Protein AF-A0A966BJX9-F1 (afdb_monomer_lite)

Foldseek 3Di:
DDWDDDPNDIDDDDDDDDPPDDDDDDDDDDDDLVRLVVQLVVLVPDPDDDCSNVVSVVVSVVVVVVVVVVVVVVVVVVVVVVVVVVVVVVVVVVVVVVVVVVVCVVVVVVVVVVVVVVVVVVVVVVVVVVVVVVVVVVVVVVPD

Structure (mmCIF, N/CA/C/O backbone):
data_AF-A0A966BJX9-F1
#
_entry.id   AF-A0A966BJX9-F1
#
loop_
_atom_site.group_PDB
_atom_site.id
_atom_site.type_symbol
_atom_site.label_atom_id
_atom_site.label_alt_id
_atom_site.label_comp_id
_atom_site.label_asym_id
_atom_site.label_entity_id
_atom_site.label_seq_id
_atom_site.pdbx_PDB_ins_code
_atom_site.Cartn_x
_atom_site.Cartn_y
_atom_site.Cartn_z
_atom_site.occupancy
_atom_site.B_iso_or_equiv
_atom_site.auth_seq_id
_atom_site.auth_comp_id
_atom_site.auth_asym_id
_atom_site.auth_atom_id
_atom_site.pdbx_PDB_model_num
ATOM 1 N N . GLY A 1 1 ? 8.017 -4.209 -35.377 1.00 64.38 1 GLY A N 1
ATOM 2 C CA . GLY A 1 1 ? 8.564 -5.200 -36.309 1.00 64.38 1 GLY A CA 1
ATOM 3 C C . GLY A 1 1 ? 7.603 -6.359 -36.340 1.00 64.38 1 GLY A C 1
ATOM 4 O O . GLY A 1 1 ? 6.424 -6.158 -36.066 1.00 64.38 1 GLY A O 1
ATOM 5 N N . GLN A 1 2 ? 8.068 -7.560 -36.679 1.00 77.88 2 GLN A N 1
ATOM 6 C CA . GLN A 1 2 ? 7.296 -8.775 -36.406 1.00 77.88 2 GLN A CA 1
ATOM 7 C C . GLN A 1 2 ? 7.472 -9.176 -34.939 1.00 77.88 2 GLN A C 1
ATOM 9 O O . GLN A 1 2 ? 8.551 -9.011 -34.371 1.00 77.88 2 GLN A O 1
ATOM 14 N N . ALA A 1 3 ? 6.406 -9.700 -34.334 1.00 84.38 3 ALA A N 1
ATOM 15 C CA . ALA A 1 3 ? 6.473 -10.238 -32.984 1.00 84.38 3 ALA A CA 1
ATOM 16 C C . ALA A 1 3 ? 7.319 -11.517 -32.969 1.00 84.38 3 ALA A C 1
ATOM 18 O O . ALA A 1 3 ? 7.091 -12.424 -33.768 1.00 84.38 3 ALA A O 1
ATOM 19 N N . ILE A 1 4 ? 8.260 -11.590 -32.035 1.00 89.44 4 ILE A N 1
ATOM 20 C CA . ILE A 1 4 ? 9.070 -12.773 -31.761 1.00 89.44 4 ILE A CA 1
ATOM 21 C C . ILE A 1 4 ? 8.429 -13.490 -30.576 1.00 89.44 4 ILE A C 1
ATOM 23 O O . ILE A 1 4 ? 8.247 -12.901 -29.509 1.00 89.44 4 ILE A O 1
ATOM 27 N N . THR A 1 5 ? 8.071 -14.756 -30.763 1.00 91.56 5 THR A N 1
ATOM 28 C CA . THR A 1 5 ? 7.471 -15.594 -29.720 1.00 91.56 5 THR A CA 1
ATOM 29 C C . THR A 1 5 ? 8.348 -16.799 -29.438 1.00 91.56 5 THR A C 1
ATOM 31 O O . THR A 1 5 ? 8.701 -17.525 -30.365 1.00 91.56 5 THR A O 1
ATOM 34 N N . PHE A 1 6 ? 8.669 -17.026 -28.170 1.00 92.00 6 PHE A N 1
ATOM 35 C CA . PHE A 1 6 ? 9.435 -18.180 -27.701 1.00 92.00 6 PHE A CA 1
ATOM 36 C C . PHE A 1 6 ? 9.094 -18.444 -26.231 1.00 92.00 6 PHE A C 1
ATOM 38 O O . PHE A 1 6 ? 8.771 -17.501 -25.513 1.00 92.00 6 PHE A O 1
ATOM 45 N N . ASP A 1 7 ? 9.109 -19.705 -25.791 1.00 89.94 7 ASP A N 1
ATOM 46 C CA . ASP A 1 7 ? 8.846 -20.112 -24.396 1.00 89.94 7 ASP A CA 1
ATOM 47 C C . ASP A 1 7 ? 7.606 -19.457 -23.747 1.00 89.94 7 ASP A C 1
ATOM 49 O O . ASP A 1 7 ? 7.605 -19.087 -22.576 1.00 89.94 7 ASP A O 1
ATOM 53 N N . GLY A 1 8 ? 6.533 -19.263 -24.526 1.00 90.94 8 GLY A N 1
ATOM 54 C CA . GLY A 1 8 ? 5.293 -18.614 -24.070 1.00 90.94 8 GLY A CA 1
ATOM 55 C C . GLY A 1 8 ? 5.378 -17.091 -23.896 1.00 90.94 8 GLY A C 1
ATOM 56 O O . GLY A 1 8 ? 4.373 -16.451 -23.593 1.00 90.94 8 GLY A O 1
ATOM 57 N N . MET A 1 9 ? 6.544 -16.491 -24.129 1.00 90.38 9 MET A N 1
ATOM 58 C CA . MET A 1 9 ? 6.759 -15.048 -24.131 1.00 90.38 9 MET A CA 1
ATOM 59 C C . MET A 1 9 ? 6.570 -14.467 -25.534 1.00 90.38 9 MET A C 1
ATOM 61 O O . MET A 1 9 ? 6.818 -15.123 -26.548 1.00 90.38 9 MET A O 1
ATOM 65 N N . ARG A 1 10 ? 6.156 -13.198 -25.591 1.00 90.38 10 ARG A N 1
ATOM 66 C CA . ARG A 1 10 ? 6.026 -12.420 -26.826 1.00 90.38 10 ARG A CA 1
ATOM 67 C C . ARG A 1 10 ? 6.774 -11.103 -26.678 1.00 90.38 10 ARG A C 1
ATOM 69 O O . ARG A 1 10 ? 6.469 -10.321 -25.783 1.00 90.38 10 ARG A O 1
ATOM 76 N N . LEU A 1 11 ? 7.703 -10.848 -27.591 1.00 87.50 11 LEU A N 1
ATOM 77 C CA . LEU A 1 11 ? 8.448 -9.599 -27.692 1.00 87.50 11 LEU A CA 1
ATOM 78 C C . LEU A 1 11 ? 8.141 -8.929 -29.032 1.00 87.50 11 LEU A C 1
ATOM 80 O O . LEU A 1 11 ? 8.135 -9.585 -30.070 1.00 87.50 11 LEU A O 1
ATOM 84 N N . ASP A 1 12 ? 7.909 -7.620 -29.021 1.00 88.56 12 ASP A N 1
ATOM 85 C CA . ASP A 1 12 ? 7.812 -6.820 -30.240 1.00 88.56 12 ASP A CA 1
ATOM 86 C C . ASP A 1 12 ? 9.027 -5.899 -30.339 1.00 88.56 12 ASP A C 1
ATOM 88 O O . ASP A 1 12 ? 9.234 -5.028 -29.494 1.00 88.56 12 ASP A O 1
ATOM 92 N N . ILE A 1 13 ? 9.847 -6.123 -31.365 1.00 85.94 13 ILE A N 1
ATOM 93 C CA . ILE A 1 13 ? 11.015 -5.295 -31.656 1.00 85.94 13 ILE A CA 1
ATOM 94 C C . ILE A 1 13 ? 10.631 -4.326 -32.767 1.00 85.94 13 ILE A C 1
ATOM 96 O O . ILE A 1 13 ? 10.299 -4.721 -33.888 1.00 85.94 13 ILE A O 1
ATOM 100 N N . GLN A 1 14 ? 10.667 -3.038 -32.449 1.00 84.50 14 GLN A N 1
ATOM 101 C CA . GLN A 1 14 ? 10.362 -1.941 -33.364 1.00 84.50 14 GLN A CA 1
ATOM 102 C C . GLN A 1 14 ? 11.660 -1.242 -33.803 1.00 84.50 14 GLN A C 1
ATOM 104 O O . GLN A 1 14 ? 12.640 -1.228 -33.062 1.00 84.50 14 GLN A O 1
ATOM 109 N N . GLY A 1 15 ? 11.666 -0.660 -35.007 1.00 83.50 15 GLY A N 1
ATOM 110 C CA . GLY A 1 15 ? 12.854 -0.046 -35.617 1.00 83.50 15 GLY A CA 1
ATOM 111 C C . GLY A 1 15 ? 13.601 -0.970 -36.588 1.00 83.50 15 GLY A C 1
ATOM 112 O O . GLY A 1 15 ? 13.054 -1.977 -37.037 1.00 83.50 15 GLY A O 1
ATOM 113 N N . ALA A 1 16 ? 14.839 -0.599 -36.931 1.00 84.25 16 ALA A N 1
ATOM 114 C CA . ALA A 1 16 ? 15.715 -1.335 -37.845 1.00 84.25 16 ALA A CA 1
ATOM 115 C C . ALA A 1 16 ? 17.014 -1.744 -37.118 1.00 84.25 16 ALA A C 1
ATOM 117 O O . ALA A 1 16 ? 17.960 -0.956 -37.101 1.00 84.25 16 ALA A O 1
ATOM 118 N N . PRO A 1 17 ? 17.055 -2.932 -36.481 1.00 83.75 17 PRO A N 1
ATOM 119 C CA . PRO A 1 17 ? 18.263 -3.446 -35.837 1.00 83.75 17 PRO A CA 1
ATOM 120 C C . PRO A 1 17 ? 19.391 -3.636 -36.857 1.00 83.75 17 PRO A C 1
ATOM 122 O O . PRO A 1 17 ? 19.151 -4.120 -37.967 1.00 83.75 17 PRO A O 1
ATOM 125 N N . ALA A 1 18 ? 20.617 -3.276 -36.487 1.00 86.50 18 ALA A N 1
ATOM 126 C CA . ALA A 1 18 ? 21.802 -3.504 -37.303 1.00 86.50 18 ALA A CA 1
ATOM 127 C C . ALA A 1 18 ? 22.362 -4.923 -37.094 1.00 86.50 18 ALA A C 1
ATOM 129 O O . ALA A 1 18 ? 22.105 -5.584 -36.086 1.00 86.50 18 ALA A O 1
ATOM 130 N N . SER A 1 19 ? 23.162 -5.405 -38.051 1.00 86.50 19 SER A N 1
ATOM 131 C CA . SER A 1 19 ? 23.854 -6.690 -37.908 1.00 86.50 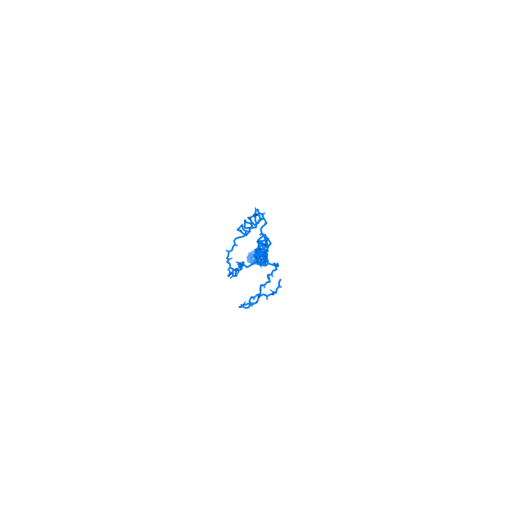19 SER A CA 1
ATOM 132 C C . SER A 1 19 ? 24.806 -6.645 -36.709 1.00 86.50 19 SER A C 1
ATOM 134 O O . SER A 1 19 ? 25.746 -5.854 -36.701 1.00 86.50 19 SER A O 1
ATOM 136 N N . GLY A 1 20 ? 24.577 -7.516 -35.726 1.00 85.12 20 GLY A N 1
ATOM 137 C CA . GLY A 1 20 ? 25.328 -7.555 -34.466 1.00 85.12 20 GLY A CA 1
ATOM 138 C C . GLY A 1 20 ? 24.550 -7.042 -33.249 1.00 85.12 20 GLY A C 1
ATOM 139 O O . GLY A 1 20 ? 24.998 -7.268 -32.125 1.00 85.12 20 GLY A O 1
ATOM 140 N N . ASP A 1 21 ? 23.379 -6.424 -33.440 1.00 86.62 21 ASP A N 1
ATOM 141 C CA . ASP A 1 21 ? 22.504 -6.036 -32.332 1.00 86.62 21 ASP A CA 1
ATOM 142 C C . ASP A 1 21 ? 21.928 -7.272 -31.627 1.00 86.62 21 ASP A C 1
ATOM 144 O O . ASP A 1 21 ? 21.545 -8.260 -32.260 1.00 86.62 21 ASP A O 1
ATOM 148 N N . SER A 1 22 ? 21.838 -7.214 -30.296 1.00 87.31 22 SER A N 1
ATOM 149 C CA . SER A 1 22 ? 21.288 -8.297 -29.477 1.00 87.31 22 SER A CA 1
ATOM 150 C C . SER A 1 22 ? 20.343 -7.771 -28.399 1.00 87.31 22 SER A C 1
ATOM 152 O O . SER A 1 22 ? 20.510 -6.670 -27.875 1.00 87.31 22 SER A O 1
ATOM 154 N N . PHE A 1 23 ? 19.337 -8.580 -28.061 1.00 86.38 23 PHE A N 1
ATOM 155 C CA . PHE A 1 23 ? 18.360 -8.296 -27.012 1.00 86.38 23 PHE A CA 1
ATOM 156 C C . PHE A 1 23 ? 18.349 -9.453 -26.015 1.00 86.38 23 PHE A C 1
ATOM 158 O O . PHE A 1 23 ? 18.167 -10.606 -26.400 1.00 86.38 23 PHE A O 1
ATOM 165 N N . ALA A 1 24 ? 18.534 -9.142 -24.732 1.00 87.94 24 ALA A N 1
ATOM 166 C CA . ALA A 1 24 ? 18.485 -10.125 -23.657 1.00 87.94 24 ALA A CA 1
ATOM 167 C C . ALA A 1 24 ? 17.132 -10.071 -22.941 1.00 87.94 24 ALA A C 1
ATOM 169 O O . ALA A 1 24 ? 16.679 -9.000 -22.529 1.00 87.94 24 ALA A O 1
ATOM 170 N N . VAL A 1 25 ? 16.519 -11.239 -22.758 1.00 87.88 25 VAL A N 1
ATOM 171 C CA . VAL A 1 25 ? 15.334 -11.427 -21.919 1.00 87.88 25 VAL A CA 1
ATOM 172 C C . VAL A 1 25 ? 15.769 -12.215 -20.691 1.00 87.88 25 VAL A C 1
ATOM 174 O O . VAL A 1 25 ? 16.227 -13.348 -20.803 1.00 87.88 25 VAL A O 1
ATOM 177 N N . THR A 1 26 ? 15.668 -11.591 -19.522 1.00 89.69 26 THR A N 1
ATOM 178 C CA . THR A 1 26 ? 16.055 -12.176 -18.233 1.00 89.69 26 THR A CA 1
ATOM 179 C C . THR A 1 26 ? 14.847 -12.216 -17.302 1.00 89.69 26 THR A C 1
ATOM 181 O O . THR A 1 26 ? 14.012 -11.310 -17.381 1.00 89.69 26 THR A O 1
ATOM 184 N N . PRO A 1 27 ? 14.757 -13.198 -16.388 1.00 89.69 27 PRO A N 1
ATOM 185 C CA . PRO A 1 27 ? 13.727 -13.206 -15.357 1.00 89.69 27 PRO A CA 1
ATOM 186 C C . PRO A 1 27 ? 13.698 -11.899 -14.558 1.00 89.69 27 PRO A C 1
ATOM 188 O O . PRO A 1 27 ? 14.735 -11.263 -14.343 1.00 89.69 27 PRO A O 1
ATOM 191 N N . SER A 1 28 ? 12.510 -11.509 -14.098 1.00 88.94 28 SER A N 1
ATOM 192 C CA . SER A 1 28 ? 12.344 -10.339 -13.237 1.00 88.94 28 SER A CA 1
ATOM 193 C C . SER A 1 28 ? 13.071 -10.527 -11.904 1.00 88.94 28 SER A C 1
ATOM 195 O O . SER A 1 28 ? 13.061 -11.607 -11.316 1.00 88.94 28 SER A O 1
ATOM 197 N N . SER A 1 29 ? 13.669 -9.448 -11.403 1.00 91.31 29 SER A N 1
ATOM 198 C CA . SER A 1 29 ? 14.332 -9.395 -10.099 1.00 91.31 29 SER A CA 1
ATOM 199 C C . SER A 1 29 ? 13.722 -8.300 -9.234 1.00 91.31 29 SER A C 1
ATOM 201 O O . SER A 1 29 ? 13.217 -7.309 -9.760 1.00 91.31 29 SER A O 1
ATOM 203 N N . ASN A 1 30 ? 13.853 -8.422 -7.915 1.00 91.19 30 ASN A N 1
ATOM 204 C CA . ASN A 1 30 ? 13.468 -7.344 -7.010 1.00 91.19 30 ASN A CA 1
ATOM 205 C C . ASN A 1 30 ? 14.330 -6.101 -7.260 1.00 91.19 30 ASN A C 1
ATOM 207 O O . ASN A 1 30 ? 15.560 -6.150 -7.199 1.00 91.19 30 ASN A O 1
ATOM 211 N N . GLU A 1 31 ? 13.670 -4.976 -7.507 1.00 91.06 31 GLU A N 1
ATOM 212 C CA . GLU A 1 31 ? 14.294 -3.672 -7.682 1.00 91.06 31 GLU A CA 1
ATOM 213 C C . GLU A 1 31 ? 13.548 -2.644 -6.829 1.00 91.06 31 GLU A C 1
ATOM 215 O O . GLU A 1 31 ? 12.320 -2.649 -6.761 1.00 91.06 31 GLU A O 1
ATOM 220 N N . SER A 1 32 ? 14.287 -1.771 -6.141 1.00 95.12 32 SER A N 1
ATOM 221 C CA . SER A 1 32 ? 13.669 -0.683 -5.388 1.00 95.12 32 SER A CA 1
ATOM 222 C C . SER A 1 32 ? 13.213 0.426 -6.332 1.00 95.12 32 SER A C 1
ATOM 224 O O . SER A 1 32 ? 13.870 0.716 -7.333 1.00 95.12 32 SER A O 1
ATOM 226 N N . VAL A 1 33 ? 12.143 1.129 -5.956 1.00 95.00 33 VAL A N 1
ATOM 227 C CA . VAL A 1 33 ? 11.652 2.301 -6.702 1.00 95.00 33 VAL A CA 1
ATOM 228 C C . VAL A 1 33 ? 12.751 3.352 -6.865 1.00 95.00 33 VAL A C 1
ATOM 230 O O . VAL A 1 33 ? 12.881 3.959 -7.923 1.00 95.00 33 VAL A O 1
ATOM 233 N N . PHE A 1 34 ? 13.605 3.513 -5.851 1.00 96.56 34 PHE A N 1
ATOM 234 C CA . PHE A 1 34 ? 14.758 4.410 -5.910 1.00 96.56 34 PHE A CA 1
ATOM 235 C C . PHE A 1 34 ? 15.742 4.010 -7.008 1.00 96.56 34 PHE A C 1
ATOM 237 O O . PHE A 1 34 ? 16.191 4.865 -7.763 1.00 96.56 34 PHE A O 1
ATOM 244 N N . LYS A 1 35 ? 16.053 2.715 -7.134 1.00 95.69 35 LYS A N 1
ATOM 245 C CA . LYS A 1 35 ? 16.922 2.221 -8.204 1.00 95.69 35 LYS A CA 1
ATOM 246 C C . LYS A 1 35 ? 16.267 2.410 -9.573 1.00 95.69 35 LYS A C 1
ATOM 248 O O . LYS A 1 35 ? 16.942 2.867 -10.487 1.00 95.69 35 LYS A O 1
ATOM 253 N N . THR A 1 36 ? 14.964 2.167 -9.698 1.00 95.19 36 THR A N 1
ATOM 254 C CA . THR A 1 36 ? 14.223 2.428 -10.941 1.00 95.19 36 THR A CA 1
ATOM 255 C C . THR A 1 36 ? 14.261 3.904 -11.341 1.00 95.19 36 THR A C 1
ATOM 257 O O . THR A 1 36 ? 14.554 4.211 -12.495 1.00 95.19 36 THR A O 1
ATOM 260 N N . ILE A 1 37 ? 14.042 4.826 -10.399 1.00 95.44 37 ILE A N 1
ATOM 261 C CA . ILE A 1 37 ? 14.135 6.271 -10.653 1.00 95.44 37 ILE A CA 1
ATOM 262 C C . ILE A 1 37 ? 15.567 6.658 -11.038 1.00 95.44 37 ILE A C 1
ATOM 264 O O . ILE A 1 37 ? 15.763 7.364 -12.024 1.00 95.44 37 ILE A O 1
ATOM 268 N N . SER A 1 38 ? 16.577 6.159 -10.322 1.00 96.56 38 SER A N 1
ATOM 269 C CA . SER A 1 38 ? 17.986 6.404 -10.654 1.00 96.56 38 SER A CA 1
ATOM 270 C C . SER A 1 38 ? 18.348 5.895 -12.051 1.00 96.56 38 SER A C 1
ATOM 272 O O . SER A 1 38 ? 19.024 6.595 -12.802 1.00 96.56 38 SER A O 1
ATOM 274 N N . ASN A 1 39 ? 17.858 4.713 -12.436 1.00 94.38 39 ASN A N 1
ATOM 275 C CA . ASN A 1 39 ? 18.044 4.151 -13.774 1.00 94.38 39 ASN A CA 1
ATOM 276 C C . ASN A 1 39 ? 17.369 5.016 -14.849 1.00 94.38 39 ASN A C 1
ATOM 278 O O . ASN A 1 39 ? 17.931 5.216 -15.927 1.00 94.38 39 ASN A O 1
ATOM 282 N N . LEU A 1 40 ? 16.184 5.558 -14.558 1.00 94.50 40 LEU A N 1
ATOM 283 C CA . LEU A 1 40 ? 15.468 6.454 -15.462 1.00 94.50 40 LEU A CA 1
ATOM 284 C C . LEU A 1 40 ? 16.212 7.785 -15.642 1.00 94.50 40 LEU A C 1
ATOM 286 O O . LEU A 1 40 ? 16.394 8.231 -16.771 1.00 94.50 40 LEU A O 1
ATOM 290 N N . ILE A 1 41 ? 16.717 8.375 -14.554 1.00 95.25 41 ILE A N 1
ATOM 291 C CA . ILE A 1 41 ? 17.563 9.579 -14.592 1.00 95.25 41 ILE A CA 1
ATOM 292 C C . ILE A 1 41 ? 18.829 9.313 -15.414 1.00 95.25 41 ILE A C 1
ATOM 294 O O . ILE A 1 41 ? 19.178 10.105 -16.286 1.00 95.25 41 ILE A O 1
ATOM 298 N N . ALA A 1 42 ? 19.500 8.182 -15.179 1.00 95.50 42 ALA A N 1
ATOM 299 C CA . ALA A 1 42 ? 20.682 7.794 -15.944 1.00 95.50 42 ALA A CA 1
ATOM 300 C C . ALA A 1 42 ? 20.367 7.628 -17.440 1.00 95.50 42 ALA A C 1
ATOM 302 O O . ALA A 1 42 ? 21.141 8.078 -18.280 1.00 95.50 42 ALA A O 1
ATOM 303 N N . THR A 1 43 ? 19.210 7.047 -17.769 1.00 94.62 43 THR A N 1
ATOM 304 C CA . THR A 1 43 ? 18.734 6.897 -19.153 1.00 94.62 43 THR A CA 1
ATOM 305 C C . THR A 1 43 ? 18.493 8.256 -19.816 1.00 94.62 43 THR A C 1
ATOM 307 O O . THR A 1 43 ? 18.878 8.447 -20.965 1.00 94.62 43 THR A O 1
ATOM 310 N N . LEU A 1 44 ? 17.886 9.205 -19.099 1.00 93.44 44 LEU A N 1
ATOM 311 C CA . LEU A 1 44 ? 17.601 10.554 -19.602 1.00 93.44 44 LEU A CA 1
ATOM 312 C C . LEU A 1 44 ? 18.860 11.417 -19.769 1.00 93.44 44 LEU A C 1
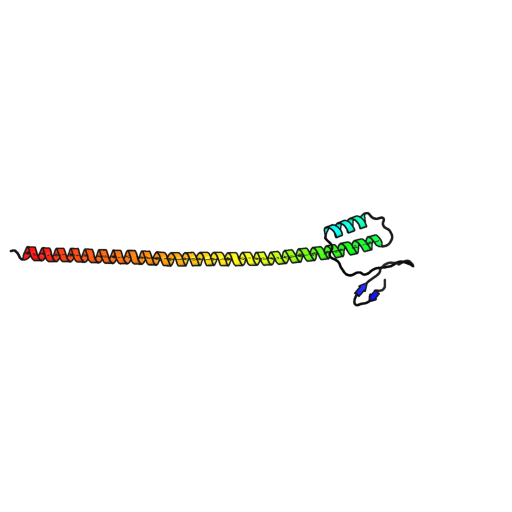ATOM 314 O O . LEU A 1 44 ? 18.896 12.276 -20.644 1.00 93.44 44 LEU A O 1
ATOM 318 N N . ASN A 1 45 ? 19.886 11.186 -18.947 1.00 94.88 45 ASN A N 1
ATOM 319 C CA . ASN A 1 45 ? 21.161 11.905 -19.014 1.00 94.88 45 ASN A CA 1
ATOM 320 C C . ASN A 1 45 ? 22.148 11.301 -20.024 1.00 94.88 45 ASN A C 1
ATOM 322 O O . ASN A 1 45 ? 23.155 11.932 -20.352 1.00 94.88 45 ASN A O 1
ATOM 326 N N . ALA A 1 46 ? 21.908 10.074 -20.487 1.00 93.19 46 ALA A N 1
ATOM 327 C CA . ALA A 1 46 ? 22.761 9.430 -21.471 1.00 93.19 46 ALA A CA 1
ATOM 328 C C . ALA A 1 46 ? 22.573 10.066 -22.863 1.00 93.19 46 ALA A C 1
ATOM 330 O O . ALA A 1 46 ? 21.458 10.458 -23.218 1.00 93.19 46 ALA A O 1
ATOM 331 N N . PRO A 1 47 ? 23.631 10.138 -23.695 1.00 91.12 47 PRO A N 1
ATOM 332 C CA . PRO A 1 47 ? 23.493 10.548 -25.085 1.00 91.12 47 PRO A CA 1
ATOM 333 C C . PRO A 1 47 ? 22.450 9.695 -25.812 1.00 91.12 47 PRO A C 1
ATOM 335 O O . PRO A 1 47 ? 22.426 8.468 -25.679 1.00 91.12 47 PRO A O 1
ATOM 338 N N . VAL A 1 48 ? 21.602 10.342 -26.611 1.00 88.69 48 VAL A N 1
ATOM 339 C CA . VAL A 1 48 ? 20.572 9.647 -27.387 1.00 88.69 48 VAL A CA 1
ATOM 340 C C . VAL A 1 48 ? 21.238 8.903 -28.540 1.00 88.69 48 VAL A C 1
ATOM 342 O O . VAL A 1 48 ? 21.526 9.475 -29.589 1.00 88.69 48 VAL A O 1
ATOM 345 N N . VAL A 1 49 ? 21.508 7.617 -28.324 1.00 81.19 49 VAL A N 1
ATOM 346 C CA . VAL A 1 49 ? 22.097 6.717 -29.319 1.00 81.19 49 VAL A CA 1
ATOM 347 C C . VAL A 1 49 ? 21.100 5.610 -29.638 1.00 81.19 49 VAL A C 1
ATOM 349 O O . VAL A 1 49 ? 20.757 4.799 -28.774 1.00 81.19 49 VAL A O 1
ATOM 352 N N . GLY A 1 50 ? 20.636 5.579 -30.889 1.00 80.31 50 GLY A N 1
ATOM 353 C CA . GLY A 1 50 ? 19.686 4.576 -31.370 1.00 80.31 50 GLY A CA 1
ATOM 354 C C . GLY A 1 50 ? 18.413 4.509 -30.518 1.00 80.31 50 GLY A C 1
ATOM 355 O O . GLY A 1 50 ? 17.862 5.529 -30.110 1.00 80.31 50 GLY A O 1
ATOM 356 N N . SER A 1 51 ? 17.950 3.292 -30.229 1.00 85.62 51 SER A N 1
ATOM 357 C CA . SER A 1 51 ? 16.733 3.026 -29.450 1.00 85.62 51 SER A CA 1
ATOM 358 C C . SER A 1 51 ? 16.965 2.890 -27.937 1.00 85.62 51 SER A C 1
ATOM 360 O O . SER A 1 51 ? 16.039 2.523 -27.213 1.00 85.62 51 SER A O 1
ATOM 362 N N . ASN A 1 52 ? 18.177 3.155 -27.432 1.00 85.88 52 ASN A N 1
ATOM 363 C CA . ASN A 1 52 ? 18.517 2.940 -26.017 1.00 85.88 52 ASN A CA 1
ATOM 364 C C . ASN A 1 52 ? 17.676 3.801 -25.072 1.00 85.88 52 ASN A C 1
ATOM 366 O O . ASN A 1 52 ? 17.208 3.301 -24.049 1.00 85.88 52 ASN A O 1
ATOM 370 N N . LEU A 1 53 ? 17.428 5.059 -25.448 1.00 90.44 53 LEU A N 1
ATOM 371 C CA . LEU A 1 53 ? 16.557 5.959 -24.695 1.00 90.44 53 LEU A CA 1
ATOM 372 C C . LEU A 1 53 ? 15.146 5.368 -24.576 1.00 90.44 53 LEU A C 1
ATOM 374 O O . LEU A 1 53 ? 14.653 5.163 -23.473 1.00 90.44 53 LEU A O 1
ATOM 378 N N . THR A 1 54 ? 14.515 5.026 -25.701 1.00 90.25 54 THR A N 1
ATOM 379 C CA . THR A 1 54 ? 13.152 4.473 -25.723 1.00 90.25 54 THR A CA 1
ATOM 380 C C . THR A 1 54 ? 13.051 3.154 -24.955 1.00 90.25 54 THR A C 1
ATOM 382 O O . THR A 1 54 ? 12.113 2.966 -24.182 1.00 90.25 54 THR A O 1
ATOM 385 N N . ASN A 1 55 ? 14.033 2.259 -25.099 1.00 89.88 55 ASN A N 1
ATOM 386 C CA . ASN A 1 55 ? 14.070 0.989 -24.370 1.00 89.88 55 ASN A CA 1
ATOM 387 C C . ASN A 1 55 ? 14.202 1.198 -22.853 1.00 89.88 55 ASN A C 1
ATOM 389 O O . ASN A 1 55 ? 13.506 0.539 -22.077 1.00 89.88 55 ASN A O 1
ATOM 393 N N . GLY A 1 56 ? 15.068 2.123 -22.427 1.00 91.62 56 GLY A N 1
ATOM 394 C CA . GLY A 1 56 ? 15.238 2.469 -21.017 1.00 91.62 56 GLY A CA 1
ATOM 395 C C . GLY A 1 56 ? 13.993 3.131 -20.420 1.00 91.62 56 GLY A C 1
ATOM 396 O O . GLY A 1 56 ? 13.578 2.756 -19.324 1.00 91.62 56 GLY A O 1
ATOM 397 N N . LEU A 1 57 ? 13.338 4.030 -21.163 1.00 92.69 57 LEU A N 1
ATOM 398 C CA . LEU A 1 57 ? 12.071 4.651 -20.760 1.00 92.69 57 LEU A CA 1
ATOM 399 C C . LEU A 1 57 ? 10.955 3.613 -20.597 1.00 92.69 57 LEU A C 1
ATOM 401 O O . LEU A 1 57 ? 10.310 3.577 -19.553 1.00 92.69 57 LEU A O 1
ATOM 405 N N . ASN A 1 58 ? 10.770 2.724 -21.580 1.00 92.50 58 ASN A N 1
ATOM 406 C CA . ASN A 1 58 ? 9.761 1.662 -21.512 1.00 92.50 58 ASN A CA 1
ATOM 407 C C . ASN A 1 58 ? 9.992 0.739 -20.309 1.00 92.50 58 ASN A C 1
ATOM 409 O O . ASN A 1 58 ? 9.049 0.374 -19.609 1.00 92.50 58 ASN A O 1
ATOM 413 N N . ARG A 1 59 ? 11.251 0.376 -20.029 1.00 91.69 59 ARG A N 1
ATOM 414 C CA . ARG A 1 59 ? 11.594 -0.417 -18.840 1.00 91.69 59 ARG A CA 1
ATOM 415 C C . ARG A 1 59 ? 11.295 0.344 -17.547 1.00 91.69 59 ARG A C 1
ATOM 417 O O . ARG A 1 59 ? 10.726 -0.235 -16.627 1.00 91.69 59 ARG A O 1
ATOM 424 N N . GLY A 1 60 ? 11.657 1.624 -17.483 1.00 93.81 60 GLY A N 1
ATOM 425 C CA . GLY A 1 60 ? 11.411 2.471 -16.319 1.00 93.81 60 GLY A CA 1
ATOM 426 C C . GLY A 1 60 ? 9.924 2.637 -16.009 1.00 93.81 60 GLY A C 1
ATOM 427 O O . GLY A 1 60 ? 9.532 2.451 -14.862 1.00 93.81 60 GLY A O 1
ATOM 428 N N . ILE A 1 61 ? 9.096 2.906 -17.023 1.00 94.25 61 ILE A N 1
ATOM 429 C CA . ILE A 1 61 ? 7.637 3.035 -16.874 1.00 94.25 61 ILE A CA 1
ATOM 430 C C . ILE A 1 61 ? 7.034 1.729 -16.351 1.00 94.25 61 ILE A C 1
ATOM 432 O O . ILE A 1 61 ? 6.371 1.747 -15.321 1.00 94.25 61 ILE A O 1
ATOM 436 N N . ASN A 1 62 ? 7.358 0.588 -16.968 1.00 94.12 62 ASN A N 1
ATOM 437 C CA . ASN A 1 62 ? 6.864 -0.713 -16.503 1.00 94.12 62 ASN A CA 1
ATOM 438 C C . ASN A 1 62 ? 7.257 -1.000 -15.041 1.00 94.12 62 ASN A C 1
ATOM 440 O O . ASN A 1 62 ? 6.459 -1.521 -14.262 1.00 94.12 62 ASN A O 1
ATOM 444 N N . ASN A 1 63 ? 8.484 -0.659 -14.639 1.00 94.62 63 ASN A N 1
ATOM 445 C CA . ASN A 1 63 ? 8.921 -0.830 -13.253 1.00 94.62 63 ASN A CA 1
ATOM 446 C C . ASN A 1 63 ? 8.177 0.112 -12.288 1.00 94.62 63 ASN A C 1
ATOM 448 O O . ASN A 1 63 ? 7.830 -0.304 -11.182 1.00 94.62 63 ASN A O 1
ATOM 452 N N . LEU A 1 64 ? 7.905 1.356 -12.695 1.00 95.44 64 LEU A N 1
ATOM 453 C CA . LEU A 1 64 ? 7.116 2.308 -11.908 1.00 95.44 64 LEU A CA 1
ATOM 454 C C . LEU A 1 64 ? 5.654 1.868 -11.766 1.00 95.44 64 LEU A C 1
ATOM 456 O O . LEU A 1 64 ? 5.106 1.976 -10.672 1.00 95.44 64 LEU A O 1
ATOM 460 N N . ASP A 1 65 ? 5.050 1.317 -12.817 1.00 96.31 65 ASP A N 1
ATOM 461 C CA . ASP A 1 65 ? 3.687 0.779 -12.770 1.00 96.31 65 ASP A CA 1
ATOM 462 C C . ASP A 1 65 ? 3.587 -0.402 -11.797 1.00 96.31 65 ASP A C 1
ATOM 464 O O . ASP A 1 65 ? 2.682 -0.457 -10.961 1.00 96.31 65 ASP A O 1
ATOM 468 N N . ASN A 1 66 ? 4.568 -1.309 -11.821 1.00 95.25 66 ASN A N 1
ATOM 469 C CA . ASN A 1 66 ? 4.655 -2.406 -10.854 1.00 95.25 66 ASN A CA 1
ATOM 470 C C . ASN A 1 66 ? 4.807 -1.891 -9.413 1.00 95.25 66 ASN A C 1
ATOM 472 O O . ASN A 1 66 ? 4.149 -2.388 -8.494 1.00 95.25 66 ASN A O 1
ATOM 476 N N . ALA A 1 67 ? 5.645 -0.872 -9.206 1.00 95.75 67 ALA A N 1
ATOM 477 C CA . ALA A 1 67 ? 5.813 -0.239 -7.903 1.00 95.75 67 ALA A CA 1
ATOM 478 C C . ALA A 1 67 ? 4.517 0.424 -7.411 1.00 95.75 67 ALA A C 1
ATOM 480 O O . ALA A 1 67 ? 4.136 0.257 -6.251 1.00 95.75 67 ALA A O 1
ATOM 481 N N . LEU A 1 68 ? 3.811 1.134 -8.293 1.00 96.38 68 LEU A N 1
ATOM 482 C CA . LEU A 1 68 ? 2.516 1.736 -7.994 1.00 96.38 68 LEU A CA 1
ATOM 483 C C . LEU A 1 68 ? 1.481 0.665 -7.631 1.00 96.38 68 LEU A C 1
ATOM 485 O O . LEU A 1 68 ? 0.783 0.811 -6.628 1.00 96.38 68 LEU A O 1
ATOM 489 N N . GLY A 1 69 ? 1.422 -0.437 -8.381 1.00 97.31 69 GLY A N 1
ATOM 490 C CA . GLY A 1 69 ? 0.557 -1.578 -8.078 1.00 97.31 69 GLY A CA 1
ATOM 491 C C . GLY A 1 69 ? 0.828 -2.176 -6.692 1.00 97.31 69 GLY A C 1
ATOM 492 O O . GLY A 1 69 ? -0.109 -2.470 -5.942 1.00 97.31 69 GLY A O 1
ATOM 493 N N . ASN A 1 70 ? 2.100 -2.280 -6.296 1.00 96.06 70 ASN A N 1
ATOM 494 C CA . ASN A 1 70 ? 2.471 -2.722 -4.953 1.00 96.06 70 ASN A CA 1
ATOM 495 C C . ASN A 1 70 ? 1.982 -1.744 -3.870 1.00 96.06 70 ASN A C 1
ATOM 497 O O . ASN A 1 70 ? 1.334 -2.164 -2.910 1.00 96.06 70 ASN A O 1
ATOM 501 N N . VAL A 1 71 ? 2.208 -0.440 -4.052 1.00 97.00 71 VAL A N 1
ATOM 502 C CA . VAL A 1 71 ? 1.728 0.596 -3.122 1.00 97.00 71 VAL A CA 1
ATOM 503 C C . VAL A 1 71 ? 0.206 0.560 -2.992 1.00 97.00 71 VAL A C 1
ATOM 505 O O . VAL A 1 71 ? -0.316 0.622 -1.879 1.00 97.00 71 VAL A O 1
ATOM 508 N N . LEU A 1 72 ? -0.521 0.422 -4.102 1.00 98.19 72 LEU A N 1
ATOM 509 C CA . LEU A 1 72 ? -1.981 0.313 -4.094 1.00 98.19 72 LEU A CA 1
ATOM 510 C C . LEU A 1 72 ? -2.457 -0.927 -3.330 1.00 98.19 72 LEU A C 1
ATOM 512 O O . LEU A 1 72 ? -3.391 -0.827 -2.538 1.00 98.19 72 LEU A O 1
ATOM 516 N N . THR A 1 73 ? -1.776 -2.062 -3.491 1.00 98.19 73 THR A N 1
ATOM 517 C CA . THR A 1 73 ? -2.070 -3.295 -2.743 1.00 98.19 73 THR A CA 1
ATOM 518 C C . THR A 1 73 ? -1.884 -3.095 -1.236 1.00 98.19 73 THR A C 1
ATOM 520 O O . THR A 1 73 ? -2.740 -3.483 -0.434 1.00 98.19 73 THR A O 1
ATOM 523 N N . VAL A 1 74 ? -0.796 -2.433 -0.831 1.00 98.19 74 VAL A N 1
ATOM 524 C CA . VAL A 1 74 ? -0.545 -2.105 0.581 1.00 98.19 74 VAL A CA 1
ATOM 525 C C . VAL A 1 74 ? -1.607 -1.142 1.112 1.00 98.19 74 VAL A C 1
ATOM 527 O O . VAL A 1 74 ? -2.146 -1.370 2.193 1.00 98.19 74 VAL A O 1
ATOM 530 N N . ARG A 1 75 ? -1.972 -0.100 0.354 1.00 98.00 75 ARG A N 1
ATOM 531 C CA . ARG A 1 75 ? -3.037 0.839 0.749 1.00 98.00 75 ARG A CA 1
ATOM 532 C C . ARG A 1 75 ? -4.390 0.147 0.896 1.00 98.00 75 ARG A C 1
ATOM 534 O O . ARG A 1 75 ? -5.087 0.420 1.866 1.00 98.00 75 ARG A O 1
ATOM 541 N N . ALA A 1 76 ? -4.738 -0.769 -0.006 1.00 98.38 76 ALA A N 1
ATOM 542 C CA . ALA A 1 76 ? -5.955 -1.569 0.112 1.00 98.38 76 ALA A CA 1
ATOM 543 C C . ALA A 1 76 ? -5.939 -2.426 1.389 1.00 98.38 76 ALA A C 1
ATOM 545 O O . ALA A 1 76 ? -6.909 -2.436 2.142 1.00 98.38 76 ALA A O 1
ATOM 546 N N . THR A 1 77 ? -4.805 -3.067 1.686 1.00 98.19 77 THR A N 1
ATOM 547 C CA . THR A 1 77 ? -4.618 -3.845 2.922 1.00 98.19 77 THR A CA 1
ATOM 548 C C . THR A 1 77 ? -4.773 -2.977 4.175 1.00 98.19 77 THR A C 1
ATOM 550 O O . THR A 1 77 ? -5.403 -3.395 5.142 1.00 98.19 77 THR A O 1
ATOM 553 N N . LEU A 1 78 ? -4.237 -1.754 4.167 1.00 98.19 78 LEU A N 1
ATOM 554 C CA . LEU A 1 78 ? -4.431 -0.801 5.264 1.00 98.19 78 LEU A CA 1
ATOM 555 C C . LEU A 1 78 ? -5.898 -0.381 5.404 1.00 98.19 78 LEU A C 1
ATOM 557 O O . LEU A 1 78 ? -6.382 -0.285 6.524 1.00 98.19 78 LEU A O 1
ATOM 561 N N . GLY A 1 79 ? -6.614 -0.189 4.293 1.00 98.12 79 GLY A N 1
ATOM 562 C CA . GLY A 1 79 ? -8.054 0.081 4.308 1.00 98.12 79 GLY A CA 1
ATOM 563 C C . GLY A 1 79 ? -8.858 -1.037 4.977 1.00 98.12 79 GLY A C 1
ATOM 564 O O . GLY A 1 79 ? -9.719 -0.760 5.803 1.00 98.12 79 GLY A O 1
ATOM 565 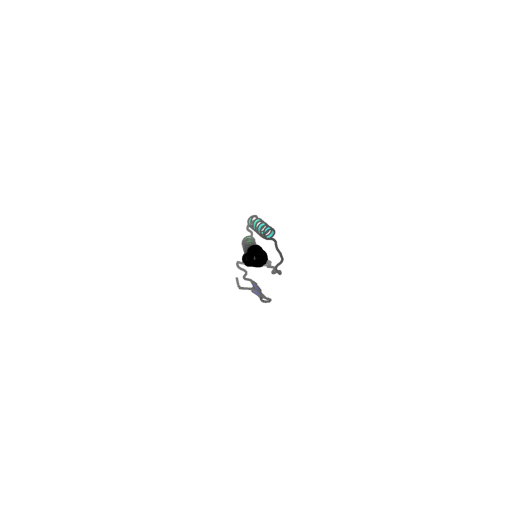N N . LEU A 1 80 ? -8.524 -2.301 4.697 1.00 98.25 80 LEU A N 1
ATOM 566 C CA . LEU A 1 80 ? -9.140 -3.446 5.379 1.00 98.25 80 LEU A CA 1
ATOM 567 C C . LEU A 1 80 ? -8.867 -3.432 6.889 1.00 98.25 80 LEU A C 1
ATOM 569 O O . LEU A 1 80 ? -9.783 -3.661 7.671 1.00 98.25 80 LEU A O 1
ATOM 573 N N . ARG A 1 81 ? -7.634 -3.113 7.300 1.00 97.88 81 ARG A N 1
ATOM 574 C CA . ARG A 1 81 ? -7.274 -3.009 8.724 1.00 97.88 81 ARG A CA 1
ATOM 575 C C . ARG A 1 81 ? -7.991 -1.865 9.436 1.00 97.88 81 ARG A C 1
ATOM 577 O O . ARG A 1 81 ? -8.326 -2.010 10.601 1.00 97.88 81 ARG A O 1
ATOM 584 N N . LEU A 1 82 ? -8.222 -0.739 8.761 1.00 98.19 82 LEU A N 1
ATOM 585 C CA . LEU A 1 82 ? -9.007 0.361 9.329 1.00 98.19 82 LEU A CA 1
ATOM 586 C C . LEU A 1 82 ? -10.457 -0.070 9.569 1.00 98.19 82 LEU A C 1
ATOM 588 O O . LEU A 1 82 ? -10.956 0.114 10.671 1.00 98.19 82 LEU A O 1
ATOM 592 N N . ASN A 1 83 ? -11.080 -0.746 8.599 1.00 97.94 83 ASN A N 1
ATOM 593 C CA . ASN A 1 83 ? -12.428 -1.295 8.779 1.00 97.94 83 ASN A CA 1
ATOM 594 C C . ASN A 1 83 ? -12.494 -2.309 9.936 1.00 97.94 83 ASN A C 1
ATOM 596 O O . ASN A 1 83 ? -13.481 -2.359 10.665 1.00 97.94 83 ASN A O 1
ATOM 600 N N . GLU A 1 84 ? -11.453 -3.128 10.105 1.00 98.00 84 GLU A N 1
ATOM 601 C CA . GLU A 1 84 ? -11.346 -4.061 11.231 1.00 98.00 84 GLU A CA 1
ATOM 602 C C . GLU A 1 84 ? -11.236 -3.321 12.572 1.00 98.00 84 GLU A C 1
ATOM 604 O O . GLU A 1 84 ? -11.914 -3.689 13.528 1.00 98.00 84 GLU A O 1
ATOM 609 N N . ILE A 1 85 ? -10.437 -2.252 12.640 1.00 98.44 85 ILE A N 1
ATOM 610 C CA . ILE A 1 85 ? -10.323 -1.404 13.835 1.00 98.44 85 ILE A CA 1
ATOM 611 C C . ILE A 1 85 ? -11.668 -0.761 14.180 1.00 98.44 85 ILE A C 1
ATOM 613 O O . ILE A 1 85 ? -12.059 -0.804 15.344 1.00 98.44 85 ILE A O 1
ATOM 617 N N . ASP A 1 86 ? -12.394 -0.227 13.197 1.00 98.06 86 ASP A N 1
ATOM 618 C CA . ASP A 1 86 ? -13.712 0.377 13.419 1.00 98.06 86 ASP A CA 1
ATOM 619 C C . ASP A 1 86 ? -14.707 -0.658 13.979 1.00 98.06 86 ASP A C 1
ATOM 621 O O . ASP A 1 86 ? -15.403 -0.399 14.962 1.00 98.06 86 ASP A O 1
ATOM 625 N N . ALA A 1 87 ? -14.718 -1.876 13.425 1.00 97.94 87 ALA A N 1
ATOM 626 C CA . ALA A 1 87 ? -15.559 -2.967 13.921 1.00 97.94 87 ALA A CA 1
ATOM 627 C C . ALA A 1 87 ? -15.184 -3.407 15.350 1.00 97.94 87 ALA A C 1
ATOM 629 O O . ALA A 1 87 ? -16.060 -3.666 16.185 1.00 97.94 87 ALA A O 1
ATOM 630 N N . LEU A 1 88 ? -13.884 -3.479 15.653 1.00 98.12 88 LEU A N 1
ATOM 631 C CA . LEU A 1 88 ? -13.387 -3.781 16.995 1.00 98.12 88 LEU A CA 1
ATOM 632 C C . LEU A 1 88 ? -13.736 -2.671 17.991 1.00 98.12 88 LEU A C 1
ATOM 634 O O . LEU A 1 88 ? -14.074 -2.979 19.133 1.00 98.12 88 LEU A O 1
ATOM 638 N N . GLN A 1 89 ? -13.704 -1.404 17.572 1.00 98.12 89 GLN A N 1
ATOM 639 C CA . GLN A 1 89 ? -14.116 -0.282 18.408 1.00 98.12 89 GLN A CA 1
ATOM 640 C C . GLN A 1 89 ? -15.598 -0.390 18.777 1.00 98.12 89 GLN A C 1
ATOM 642 O O . GLN A 1 89 ? -15.916 -0.349 19.964 1.00 98.12 89 GLN A O 1
ATOM 647 N N . THR A 1 90 ? -16.489 -0.601 17.802 1.00 97.62 90 THR A N 1
ATOM 648 C CA . THR A 1 90 ? -17.926 -0.798 18.073 1.00 97.62 90 THR A CA 1
ATOM 649 C C . THR A 1 90 ? -18.155 -1.968 19.028 1.00 97.62 90 THR A C 1
ATOM 651 O O . THR A 1 90 ? -18.858 -1.831 20.025 1.00 97.62 90 THR A O 1
ATOM 654 N N . THR A 1 91 ? -17.482 -3.097 18.792 1.00 98.00 91 THR A N 1
ATOM 655 C CA . THR A 1 91 ? -17.569 -4.269 19.678 1.00 98.00 91 THR A CA 1
ATOM 656 C C . THR A 1 91 ? -17.095 -3.949 21.103 1.00 98.00 91 THR A C 1
ATOM 658 O O . THR A 1 91 ? -17.678 -4.413 22.084 1.00 98.00 91 THR A O 1
ATOM 661 N N . GLY A 1 92 ? -16.035 -3.147 21.240 1.00 98.00 92 GLY A N 1
ATOM 662 C CA . GLY A 1 92 ? -15.521 -2.695 22.532 1.00 98.00 92 GLY A CA 1
ATOM 663 C C . GLY A 1 92 ? -16.480 -1.755 23.267 1.00 98.00 92 GLY A C 1
ATOM 664 O O . GLY A 1 92 ? -16.650 -1.881 24.481 1.00 98.00 92 GLY A O 1
ATOM 665 N N . GLU A 1 93 ? -17.136 -0.844 22.550 1.00 97.69 93 GLU A N 1
ATOM 666 C CA . GLU A 1 93 ? -18.160 0.050 23.101 1.00 97.69 93 GLU A CA 1
ATOM 667 C C . GLU A 1 93 ? -19.379 -0.737 23.607 1.00 97.69 93 GLU A C 1
ATOM 669 O O . GLU A 1 93 ? -19.818 -0.517 24.742 1.00 97.69 93 GLU A O 1
ATOM 674 N N . ASP A 1 94 ? -19.853 -1.717 22.832 1.00 97.50 94 ASP A N 1
ATOM 675 C CA . ASP A 1 94 ? -20.949 -2.614 23.216 1.00 97.50 94 ASP A CA 1
ATOM 676 C C . ASP A 1 94 ? -20.603 -3.434 24.464 1.00 97.50 94 ASP A C 1
ATOM 678 O O . ASP A 1 94 ? -21.391 -3.515 25.412 1.00 97.50 94 ASP A O 1
ATOM 682 N N . MET A 1 95 ? -19.388 -3.990 24.521 1.00 97.25 95 MET A N 1
ATOM 683 C CA . MET A 1 95 ? -18.900 -4.702 25.703 1.00 97.25 95 MET A CA 1
ATOM 684 C C . MET A 1 95 ? -18.837 -3.778 26.924 1.00 97.25 95 MET A C 1
ATOM 686 O O . MET A 1 95 ? -19.244 -4.160 28.023 1.00 97.25 95 MET A O 1
ATOM 690 N N . GLY A 1 96 ? -18.372 -2.541 26.742 1.00 96.69 96 GLY A N 1
ATOM 691 C CA . GLY A 1 96 ? -18.366 -1.526 27.790 1.00 96.69 96 GLY A CA 1
ATOM 692 C C . GLY A 1 96 ? -19.771 -1.215 28.314 1.00 96.69 96 GLY A C 1
ATOM 693 O O . GLY A 1 96 ? -19.963 -1.093 29.527 1.00 96.69 96 GLY A O 1
ATOM 694 N N . LEU A 1 97 ? -20.768 -1.126 27.429 1.00 96.56 97 LEU A N 1
ATOM 695 C CA . LEU A 1 97 ? -22.167 -0.933 27.810 1.00 96.56 97 LEU A CA 1
ATOM 696 C C . LEU A 1 97 ? -22.713 -2.139 28.584 1.00 96.56 97 LEU A C 1
ATOM 698 O O . LEU A 1 97 ? -23.317 -1.958 29.643 1.00 96.56 97 LEU A O 1
ATOM 702 N N . GLN A 1 98 ? -22.455 -3.357 28.109 1.00 95.69 98 GLN A N 1
ATOM 703 C CA . GLN A 1 98 ? -22.885 -4.586 28.774 1.00 95.69 98 GLN A CA 1
ATOM 704 C C . GLN A 1 98 ? -22.288 -4.709 30.183 1.00 95.69 98 GLN A C 1
ATOM 706 O O . GLN A 1 98 ? -22.994 -5.057 31.134 1.00 95.69 98 GLN A O 1
ATOM 711 N N . LEU A 1 99 ? -21.004 -4.382 30.347 1.00 95.62 99 LEU A N 1
ATOM 712 C CA . LEU A 1 99 ? -20.346 -4.376 31.655 1.00 95.62 99 LEU A CA 1
ATOM 713 C C . LEU A 1 99 ? -20.963 -3.329 32.592 1.00 95.62 99 LEU A C 1
ATOM 715 O O . LEU A 1 99 ? -21.216 -3.637 33.755 1.00 95.62 99 LEU A O 1
ATOM 719 N N . LYS A 1 100 ? -21.279 -2.124 32.093 1.00 94.62 100 LYS A N 1
ATOM 720 C CA . LYS A 1 100 ? -21.988 -1.094 32.877 1.00 94.62 100 LYS A CA 1
ATOM 721 C C . LYS A 1 100 ? -23.381 -1.552 33.312 1.00 94.62 100 LYS A C 1
ATOM 723 O O . LYS A 1 100 ? -23.742 -1.354 34.467 1.00 94.62 100 LYS A O 1
ATOM 728 N N . GLN A 1 101 ? -24.150 -2.181 32.422 1.00 93.38 101 GLN A N 1
ATOM 729 C CA . GLN A 1 101 ? -25.473 -2.726 32.750 1.00 93.38 101 GLN A CA 1
ATOM 730 C C . GLN A 1 101 ? -25.382 -3.842 33.793 1.00 93.38 101 GLN A C 1
ATOM 732 O O . GLN A 1 101 ? -26.146 -3.846 34.755 1.00 93.38 101 GLN A O 1
ATOM 737 N N . THR A 1 102 ? -24.419 -4.751 33.632 1.00 91.50 102 THR A N 1
ATOM 738 C CA . THR A 1 102 ? -24.168 -5.840 34.586 1.00 91.50 102 THR A CA 1
ATOM 739 C C . THR A 1 102 ? -23.811 -5.279 35.962 1.00 91.50 102 THR A C 1
ATOM 741 O O . THR A 1 102 ? -24.359 -5.719 36.968 1.00 91.50 102 THR A O 1
ATOM 744 N N . LEU A 1 103 ? -22.942 -4.263 36.015 1.00 92.44 103 LEU A N 1
ATOM 745 C CA . LEU A 1 103 ? -22.575 -3.599 37.264 1.00 92.44 103 LEU A CA 1
ATOM 746 C C . LEU A 1 103 ? -23.775 -2.901 37.923 1.00 92.44 103 LEU A C 1
ATOM 748 O O . LEU A 1 103 ? -23.967 -3.065 39.125 1.00 92.44 103 LEU A O 1
ATOM 752 N N . SER A 1 104 ? -24.593 -2.175 37.148 1.00 91.69 104 SER A N 1
ATOM 753 C CA . SER A 1 104 ? -25.813 -1.524 37.654 1.00 91.69 104 SER A CA 1
ATOM 754 C C . SER A 1 104 ? -26.763 -2.544 38.266 1.00 91.69 104 SER A C 1
ATOM 756 O O . SER A 1 104 ? -27.181 -2.371 39.399 1.00 91.69 104 SER A O 1
ATOM 758 N N . GLN A 1 105 ? -27.043 -3.653 37.573 1.00 86.38 105 GLN A N 1
ATOM 759 C CA . GLN A 1 105 ? -27.934 -4.698 38.085 1.00 86.38 105 GLN A CA 1
ATOM 760 C C . G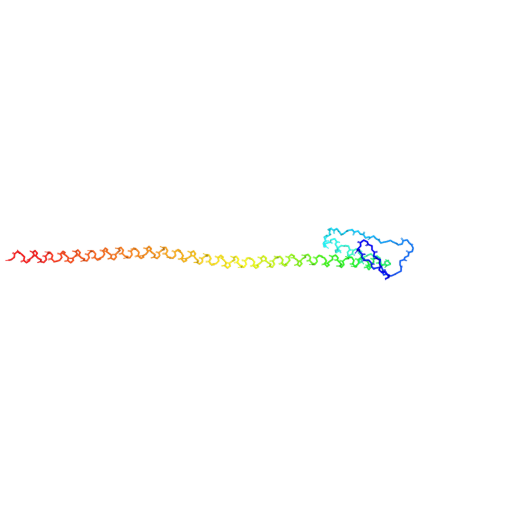LN A 1 105 ? -27.421 -5.311 39.392 1.00 86.38 105 GLN A C 1
ATOM 762 O O . GLN A 1 105 ? -28.208 -5.541 40.307 1.00 86.38 105 GLN A O 1
ATOM 767 N N . LEU A 1 106 ? -26.112 -5.558 39.498 1.00 83.62 106 LEU A N 1
ATOM 768 C CA . LEU A 1 106 ? -25.510 -6.072 40.728 1.00 83.62 106 LEU A CA 1
ATOM 769 C C . LEU A 1 106 ? -25.636 -5.066 41.886 1.00 83.62 106 LEU A C 1
ATOM 771 O O . LEU A 1 106 ? -26.007 -5.464 42.987 1.00 83.62 106 LEU A O 1
ATOM 775 N N . GLN A 1 107 ? -25.402 -3.773 41.639 1.00 81.81 107 GLN A N 1
ATOM 776 C CA . GLN A 1 107 ? -25.551 -2.719 42.653 1.00 81.81 107 GLN A CA 1
ATOM 777 C C . GLN A 1 107 ? -27.017 -2.468 43.041 1.00 81.81 107 GLN A C 1
ATOM 779 O O . GLN A 1 107 ? -27.332 -2.367 44.226 1.00 81.81 107 GLN A O 1
ATOM 784 N N . ASP A 1 108 ? -27.928 -2.404 42.070 1.00 75.56 108 ASP A N 1
ATOM 785 C CA . ASP A 1 108 ? -29.360 -2.167 42.287 1.00 75.56 108 ASP A CA 1
ATOM 786 C C . ASP A 1 108 ? -30.006 -3.302 43.100 1.00 75.56 108 ASP A C 1
ATOM 788 O O . ASP A 1 108 ? -30.857 -3.054 43.956 1.00 75.56 108 ASP A O 1
ATOM 792 N N . VAL A 1 109 ? -29.587 -4.557 42.891 1.00 70.44 109 VAL A N 1
ATOM 793 C CA . VAL A 1 109 ? -30.023 -5.699 43.715 1.00 70.44 109 VAL A CA 1
ATOM 794 C C . VAL A 1 109 ? -29.603 -5.530 45.178 1.00 70.44 109 VAL A C 1
ATOM 796 O O . VAL A 1 109 ? -30.407 -5.815 46.071 1.00 70.44 109 VAL A O 1
ATOM 799 N N . ASP A 1 110 ? -28.390 -5.039 45.437 1.00 76.50 110 ASP A N 1
ATOM 800 C CA . ASP A 1 110 ? -27.910 -4.798 46.802 1.00 76.50 110 ASP A CA 1
ATOM 801 C C . ASP A 1 110 ? -28.651 -3.632 47.477 1.00 76.50 110 ASP A C 1
ATOM 803 O O . ASP A 1 110 ? -29.064 -3.762 48.633 1.00 76.50 110 ASP A O 1
ATOM 807 N N . TYR A 1 111 ? -28.919 -2.530 46.763 1.00 72.94 111 TYR A N 1
ATOM 808 C CA . TYR A 1 111 ? -29.750 -1.437 47.289 1.00 72.94 111 TYR A CA 1
ATOM 809 C C . TYR A 1 111 ? -31.177 -1.897 47.614 1.00 72.94 111 TYR A C 1
ATOM 811 O O . TYR A 1 111 ? -31.699 -1.580 48.685 1.00 72.94 111 TYR A O 1
ATOM 819 N N . ASN A 1 112 ? -31.801 -2.684 46.733 1.00 77.56 112 ASN A N 1
ATOM 820 C CA . ASN A 1 112 ? -33.143 -3.224 46.958 1.00 77.56 112 ASN A CA 1
ATOM 821 C C . ASN A 1 112 ? -33.199 -4.148 48.185 1.00 77.56 112 ASN A C 1
ATOM 823 O O . ASN A 1 112 ? -34.134 -4.043 48.981 1.00 77.56 112 ASN A O 1
ATOM 827 N N . LYS A 1 113 ? -32.192 -5.011 48.385 1.00 78.12 113 LYS A N 1
ATOM 828 C CA . LYS A 1 113 ? -32.072 -5.823 49.609 1.00 78.12 113 LYS A CA 1
ATOM 829 C C . LYS A 1 113 ? -31.935 -4.956 50.857 1.00 78.12 113 LYS A C 1
ATOM 831 O O . LYS A 1 113 ? -32.690 -5.157 51.802 1.00 78.12 113 LYS A O 1
ATOM 836 N N . ALA A 1 114 ? -31.048 -3.959 50.843 1.00 77.69 114 ALA A N 1
ATOM 837 C CA . ALA A 1 114 ? -30.851 -3.068 51.987 1.00 77.69 114 ALA A CA 1
ATOM 838 C C . ALA A 1 114 ? -32.136 -2.304 52.366 1.00 77.69 114 ALA A C 1
ATOM 840 O O . ALA A 1 114 ? -32.471 -2.187 53.547 1.00 77.69 114 ALA A O 1
ATOM 841 N N . ILE A 1 115 ? -32.893 -1.820 51.375 1.00 81.75 115 ILE A N 1
ATOM 842 C CA . ILE A 1 115 ? -34.191 -1.162 51.591 1.00 81.75 115 ILE A CA 1
ATOM 843 C C . ILE A 1 115 ? -35.224 -2.149 52.146 1.00 81.75 115 ILE A C 1
ATOM 845 O O . ILE A 1 115 ? -35.976 -1.807 53.062 1.00 81.75 115 ILE A O 1
ATOM 849 N N . SER A 1 116 ? -35.268 -3.371 51.612 1.00 85.75 116 SER A N 1
ATOM 850 C CA . SER A 1 116 ? -36.184 -4.411 52.082 1.00 85.75 116 SER A CA 1
ATOM 851 C C . SER A 1 116 ? -35.908 -4.792 53.542 1.00 85.75 116 SER A C 1
ATOM 853 O O . SER A 1 116 ? -36.841 -4.841 54.347 1.00 85.75 116 SER A O 1
ATOM 855 N N . ASP A 1 117 ? -34.638 -4.972 53.911 1.00 85.75 117 ASP A N 1
ATOM 856 C CA . ASP A 1 117 ? -34.222 -5.287 55.281 1.00 85.75 117 ASP A CA 1
ATOM 857 C C . ASP A 1 117 ? -34.571 -4.145 56.246 1.00 85.75 117 ASP A C 1
ATOM 859 O O . ASP A 1 117 ? -35.151 -4.376 57.312 1.00 85.75 117 ASP A O 1
ATOM 863 N N . LEU A 1 118 ? -34.302 -2.893 55.857 1.00 86.69 118 LEU A N 1
ATOM 864 C CA . LEU A 1 118 ? -34.663 -1.716 56.651 1.00 86.69 118 LEU A CA 1
ATOM 865 C C . LEU A 1 118 ? -36.182 -1.607 56.848 1.00 86.69 118 LEU A C 1
ATOM 867 O O . LEU A 1 118 ? -36.649 -1.338 57.956 1.00 86.69 118 LEU A O 1
ATOM 871 N N . THR A 1 119 ? -36.963 -1.847 55.794 1.00 90.69 119 THR A N 1
ATOM 872 C CA . THR A 1 119 ? -38.432 -1.814 55.853 1.00 90.69 119 THR A CA 1
ATOM 873 C C . THR A 1 119 ? -38.950 -2.883 56.812 1.00 90.69 119 THR A C 1
ATOM 875 O O . THR A 1 119 ? -39.819 -2.611 57.641 1.00 90.69 119 THR A O 1
ATOM 878 N N . GLN A 1 120 ? -38.377 -4.087 56.772 1.00 92.44 120 GLN A N 1
ATOM 879 C CA . GLN A 1 120 ? -38.748 -5.167 57.679 1.00 92.44 120 GLN A CA 1
ATOM 880 C C . GLN A 1 120 ? -38.406 -4.843 59.142 1.00 92.44 120 GLN A C 1
ATOM 882 O O . GLN A 1 120 ? -39.221 -5.093 60.037 1.00 92.44 120 GLN A O 1
ATOM 887 N N . GLN A 1 121 ? -37.252 -4.221 59.397 1.00 90.94 121 GLN A N 1
ATOM 888 C CA . GLN A 1 121 ? -36.883 -3.741 60.733 1.00 90.94 121 GLN A CA 1
ATOM 889 C C . GLN A 1 121 ? -37.831 -2.642 61.231 1.00 90.94 121 GLN A C 1
ATOM 891 O O . GLN A 1 121 ? -38.270 -2.691 62.380 1.00 90.94 121 GLN A O 1
ATOM 896 N N . GLN A 1 122 ? -38.208 -1.687 60.376 1.00 90.12 122 GLN A N 1
ATOM 897 C CA . GLN A 1 122 ? -39.165 -0.632 60.723 1.00 90.12 122 GLN A CA 1
ATOM 898 C C . GLN A 1 122 ? -40.558 -1.189 61.037 1.00 90.12 122 GLN A C 1
ATOM 900 O O . GLN A 1 122 ? -41.157 -0.796 62.037 1.00 90.12 122 GLN A O 1
ATOM 905 N N . VAL A 1 123 ? -41.061 -2.132 60.233 1.00 93.19 123 VAL A N 1
ATOM 906 C CA . VAL A 1 123 ? -42.347 -2.807 60.485 1.00 93.19 123 VAL A CA 1
ATOM 907 C C . VAL A 1 123 ? -42.307 -3.559 61.814 1.00 93.19 123 VAL A C 1
ATOM 909 O O . VAL A 1 123 ? -43.235 -3.449 62.615 1.00 93.19 123 VAL A O 1
ATOM 912 N N . THR A 1 124 ? -41.214 -4.273 62.085 1.00 92.94 124 THR A N 1
ATOM 913 C CA . THR A 1 124 ? -41.022 -4.997 63.350 1.00 92.94 124 THR A CA 1
ATOM 914 C C . THR A 1 124 ? -40.987 -4.038 64.538 1.00 92.94 124 THR A C 1
ATOM 916 O O . THR A 1 124 ? -41.658 -4.275 65.542 1.00 92.94 124 THR A O 1
ATOM 919 N N . LEU A 1 125 ? -40.266 -2.920 64.4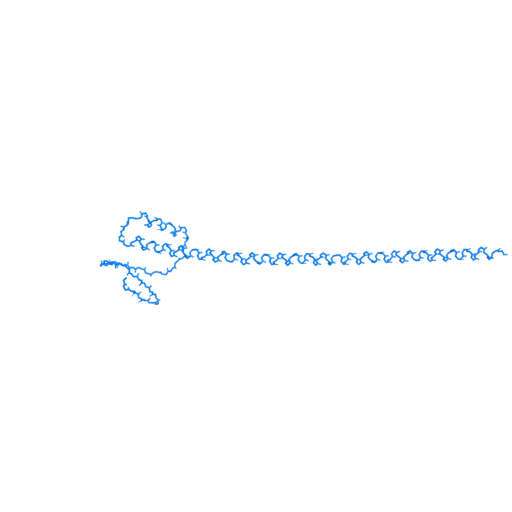19 1.00 91.19 125 LEU A N 1
ATOM 920 C CA . LEU A 1 125 ? -40.200 -1.888 65.451 1.00 91.19 125 LEU A CA 1
ATOM 921 C C . LEU A 1 125 ? -41.576 -1.264 65.718 1.00 91.19 125 LEU A C 1
ATOM 923 O O . LEU A 1 125 ? -41.974 -1.129 66.873 1.00 91.19 125 LEU A O 1
ATOM 927 N N . GLN A 1 126 ? -42.332 -0.927 64.671 1.00 89.12 126 GLN A N 1
ATOM 928 C CA . GLN A 1 126 ? -43.693 -0.403 64.810 1.00 89.12 126 GLN A CA 1
ATOM 929 C C . GLN A 1 126 ? -44.640 -1.421 65.454 1.00 89.12 126 GLN A C 1
ATOM 931 O O . GLN A 1 126 ? -45.449 -1.052 66.307 1.00 89.12 126 GLN A O 1
ATOM 936 N N . ALA A 1 127 ? -44.542 -2.698 65.076 1.00 88.50 127 ALA A N 1
ATOM 937 C CA . ALA A 1 127 ? -45.320 -3.769 65.688 1.00 88.50 127 ALA A CA 1
ATOM 938 C C . ALA A 1 127 ? -44.976 -3.921 67.177 1.00 88.50 127 ALA A C 1
ATOM 940 O O . ALA A 1 127 ? -45.881 -3.982 68.005 1.00 88.50 127 ALA A O 1
ATOM 941 N N . ALA A 1 128 ? -43.690 -3.897 67.536 1.00 87.94 128 ALA A N 1
ATOM 942 C CA . ALA A 1 128 ? -43.242 -3.942 68.925 1.00 87.94 128 ALA A CA 1
ATOM 943 C C . ALA A 1 128 ? -43.745 -2.735 69.737 1.00 87.94 128 ALA A C 1
ATOM 945 O O . ALA A 1 128 ? -44.251 -2.915 70.843 1.00 87.94 128 ALA A O 1
ATOM 946 N N . GLN A 1 129 ? -43.681 -1.521 69.179 1.00 87.88 129 GLN A N 1
ATOM 947 C CA . GLN A 1 129 ? -44.215 -0.310 69.814 1.00 87.88 129 GLN A CA 1
ATOM 948 C C . GLN A 1 129 ? -45.731 -0.401 70.031 1.00 87.88 129 GLN A C 1
ATOM 950 O O . GLN A 1 129 ? -46.206 -0.124 71.131 1.00 87.88 129 GLN A O 1
ATOM 955 N N . LYS A 1 130 ? -46.496 -0.847 69.025 1.00 87.50 130 LYS A N 1
ATOM 956 C CA . LYS A 1 130 ? -47.948 -1.049 69.158 1.00 87.50 130 LYS A CA 1
ATOM 957 C C . LYS A 1 130 ? -48.278 -2.098 70.218 1.00 87.50 130 LYS A C 1
ATOM 959 O O . LYS A 1 130 ? -49.083 -1.816 71.105 1.00 87.50 130 LYS A O 1
ATOM 964 N N . SER A 1 131 ? -47.619 -3.254 70.184 1.00 82.56 131 SER A N 1
ATOM 965 C CA . SER A 1 131 ? -47.794 -4.309 71.187 1.00 82.56 131 SER A CA 1
ATOM 966 C C . SER A 1 131 ? -47.464 -3.813 72.595 1.00 82.56 131 SER A C 1
ATOM 968 O O . SER A 1 131 ? -48.237 -4.050 73.518 1.00 82.56 131 SER A O 1
ATOM 970 N N . PHE A 1 132 ? -46.379 -3.051 72.765 1.00 84.12 132 PHE A N 1
ATOM 971 C CA . PHE A 1 132 ? -46.034 -2.438 74.048 1.00 84.12 132 PHE A CA 1
ATOM 972 C C . PHE A 1 132 ? -47.120 -1.469 74.527 1.00 84.12 132 PHE A C 1
ATOM 974 O O . PHE A 1 132 ? -47.558 -1.565 75.669 1.00 84.12 132 PHE A O 1
ATOM 981 N N . THR A 1 133 ? -47.621 -0.583 73.657 1.00 82.31 133 THR A N 1
ATOM 982 C CA . THR A 1 133 ? -48.713 0.336 74.027 1.00 82.31 133 THR A CA 1
ATOM 983 C C . THR A 1 133 ? -50.017 -0.387 74.362 1.00 82.31 133 THR A C 1
ATOM 985 O O . THR A 1 133 ? -50.736 0.054 75.254 1.00 82.31 133 THR A O 1
ATOM 988 N N . GLN A 1 134 ? -50.335 -1.504 73.702 1.00 78.56 134 GLN A N 1
ATOM 989 C CA . GLN A 1 134 ? -51.507 -2.319 74.033 1.00 78.56 134 GLN A CA 1
ATOM 990 C C . GLN A 1 134 ? -51.346 -3.033 75.376 1.00 78.56 134 GLN A C 1
ATOM 992 O O . GLN A 1 134 ? -52.253 -2.969 76.200 1.00 78.56 134 GLN A O 1
ATOM 997 N N . VAL A 1 135 ? -50.191 -3.651 75.636 1.00 77.00 135 VAL A N 1
ATOM 998 C CA . VAL A 1 135 ? -49.909 -4.321 76.917 1.00 77.00 135 VAL A CA 1
ATOM 999 C C . VAL A 1 135 ? -49.859 -3.316 78.073 1.00 77.00 135 VAL A C 1
ATOM 1001 O O . VAL A 1 135 ? -50.444 -3.568 79.123 1.00 77.00 135 VAL A O 1
ATOM 1004 N N . ALA A 1 136 ? -49.230 -2.156 77.878 1.00 72.25 136 ALA A N 1
ATOM 1005 C CA . ALA A 1 136 ? -49.181 -1.095 78.882 1.00 72.25 136 ALA A CA 1
ATOM 1006 C C . ALA A 1 136 ? -50.572 -0.497 79.174 1.00 72.25 136 ALA A C 1
ATOM 1008 O O . ALA A 1 136 ? -50.898 -0.254 80.333 1.00 72.25 136 ALA A O 1
ATOM 1009 N N . ASN A 1 137 ? -51.428 -0.311 78.159 1.00 65.94 137 ASN A N 1
ATOM 1010 C CA . ASN A 1 137 ? -52.821 0.104 78.379 1.00 65.94 137 ASN A CA 1
ATOM 1011 C C . ASN A 1 137 ? -53.642 -0.969 79.116 1.00 65.94 137 ASN A C 1
ATOM 1013 O O . ASN A 1 137 ? -54.455 -0.628 79.972 1.00 65.94 137 ASN A O 1
ATOM 1017 N N . LEU A 1 138 ? -53.416 -2.257 78.829 1.00 61.12 138 LEU A N 1
ATOM 1018 C CA . LEU A 1 138 ? -54.064 -3.357 79.552 1.00 61.12 138 LEU A CA 1
ATOM 1019 C C . LEU A 1 138 ? -53.618 -3.418 81.023 1.00 61.12 138 LEU A C 1
ATOM 1021 O O . LEU A 1 138 ? -54.456 -3.623 81.898 1.00 61.12 138 LEU A O 1
AT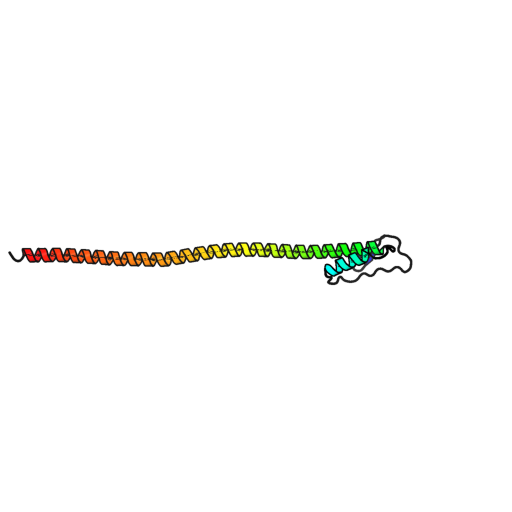OM 1025 N N . SER A 1 139 ? -52.336 -3.186 81.336 1.00 58.50 139 SER A N 1
ATOM 1026 C CA . SER A 1 139 ? -51.867 -3.213 82.732 1.00 58.50 139 SER A CA 1
ATOM 1027 C C . SER A 1 139 ? -52.375 -2.026 83.559 1.00 58.50 139 SER A C 1
ATOM 1029 O O . SER A 1 139 ? -52.590 -2.176 84.758 1.00 58.50 139 SER A O 1
ATOM 1031 N N . LEU A 1 140 ? -52.590 -0.862 82.936 1.00 52.78 140 LEU A N 1
ATOM 1032 C CA . LEU A 1 140 ? -53.109 0.341 83.602 1.00 52.78 140 LEU A CA 1
ATOM 1033 C C . LEU A 1 140 ? -54.619 0.287 83.884 1.00 52.78 140 LEU A C 1
ATOM 1035 O O . LEU A 1 140 ? -55.067 0.926 84.831 1.00 52.78 140 LEU A O 1
ATOM 1039 N N . PHE A 1 141 ? -55.391 -0.507 83.135 1.00 53.50 141 PHE A N 1
ATOM 1040 C CA . PHE A 1 141 ? -56.817 -0.745 83.412 1.00 53.50 141 PHE A CA 1
ATOM 1041 C C . PHE A 1 141 ? -57.099 -1.979 84.285 1.00 53.50 141 PHE A C 1
ATOM 1043 O O . PHE A 1 141 ? -58.227 -2.141 84.730 1.00 53.50 141 PHE A O 1
ATOM 1050 N N . THR A 1 142 ? -56.102 -2.827 84.574 1.00 48.72 142 THR A N 1
ATOM 1051 C CA . THR A 1 142 ? -56.279 -4.023 85.433 1.00 48.72 142 THR A CA 1
ATOM 1052 C C . THR A 1 142 ? -55.919 -3.758 86.909 1.00 48.72 142 THR A C 1
ATOM 1054 O O . THR A 1 142 ? -55.897 -4.683 87.716 1.00 48.72 142 THR A O 1
ATOM 1057 N N . TYR A 1 143 ? -55.617 -2.508 87.284 1.00 46.06 143 TYR A N 1
ATOM 1058 C CA . TYR A 1 143 ? -55.280 -2.124 88.667 1.00 46.06 143 TYR A CA 1
ATOM 1059 C C . TYR A 1 143 ? -56.345 -1.250 89.368 1.00 46.06 143 TYR A C 1
ATOM 1061 O O . TYR A 1 143 ? -56.162 -0.866 90.521 1.00 46.06 143 TYR A O 1
ATOM 1069 N N . LEU A 1 144 ? -57.466 -0.949 88.707 1.00 42.94 144 LEU A N 1
ATOM 1070 C CA . LEU A 1 144 ? -58.650 -0.328 89.321 1.00 42.94 144 LEU A CA 1
ATOM 1071 C C . LEU A 1 144 ? -59.783 -1.350 89.406 1.00 42.94 144 LEU A C 1
ATOM 1073 O O . LEU A 1 144 ? -60.526 -1.296 90.410 1.00 42.94 144 LEU A O 1
#

Radius of gyration: 45.37 Å; chains: 1; bounding box: 84×32×127 Å

pLDDT: mean 88.4, std 10.87, range [42.94, 98.44]

Secondary structure (DSSP, 8-state):
-PEEEETTEEEE--S-PPTT------------HHHHHHHHHHHHHS---TTHHHHHHHHHHHHHHHHHHHHHHHHHHHHHHHHHHHHHHHHHHHHHHHHHHHHHHHHHHHHHHHHHHHHHHHHHHHHHHHHHHHHHHHHHHS--

Sequence (144 aa):
GQAITFDGMRLDIQGAPASGDSFAVTPSSNESVFKTISNLIATLNAPVVGSNLTNGLNRGINNLDNALGNVLTVRATLGLRLNEIDALQTTGEDMGLQLKQTLSQLQDVDYNKAISDLTQQQVTLQAAQKSFTQVANLSLFTYL